Protein AF-A0A3S5DZ26-F1 (afdb_monomer_lite)

Organism: NCBI:txid78535

Sequence (90 aa):
MSQAMLHESRLAKENAKKVPSSINPKIPALLLVSNGEGTTFSQSEWQRYAERFASDQSNVQVDYMDAPHDLYHYQSDAIVSRIKEFLENN

InterPro domains:
  IPR029058 Alpha/Beta hydrolase fold [G3DSA:3.40.50.1820] (1-90)

pLDDT: mean 94.6, std 3.58, range [73.0, 98.19]

Radius of gyration: 16.29 Å; chains: 1; bounding box: 31×43×30 Å

Structure (mmCIF, N/CA/C/O backbone):
data_AF-A0A3S5DZ26-F1
#
_entry.id   AF-A0A3S5DZ26-F1
#
loop_
_atom_site.group_PDB
_atom_site.id
_atom_site.type_symbol
_atom_site.label_atom_id
_atom_site.label_alt_id
_atom_site.label_comp_id
_atom_site.label_asym_id
_atom_site.label_entity_id
_atom_site.label_seq_id
_atom_site.pdbx_PDB_ins_code
_atom_site.Cartn_x
_atom_site.Cartn_y
_atom_site.Cartn_z
_atom_site.occupancy
_atom_site.B_iso_or_equiv
_atom_site.auth_seq_id
_atom_site.auth_comp_id
_atom_site.auth_asym_id
_atom_site.auth_atom_id
_atom_site.pdbx_PDB_model_num
ATOM 1 N N . MET A 1 1 ? 13.713 26.254 -11.606 1.00 73.00 1 MET A N 1
ATOM 2 C CA . MET A 1 1 ? 12.576 26.026 -10.684 1.00 73.00 1 MET A CA 1
ATOM 3 C C . MET A 1 1 ? 11.886 27.350 -10.415 1.00 73.00 1 MET A C 1
ATOM 5 O O . MET A 1 1 ? 12.587 28.335 -10.216 1.00 73.00 1 MET A O 1
ATOM 9 N N . SER A 1 2 ? 10.553 27.392 -10.444 1.00 94.25 2 SER A N 1
ATOM 10 C CA . SER A 1 2 ? 9.792 28.605 -10.114 1.00 94.25 2 SER A CA 1
ATOM 11 C C . SER A 1 2 ? 9.701 28.808 -8.595 1.00 94.25 2 SER A C 1
ATOM 13 O O . SER A 1 2 ? 9.903 27.868 -7.823 1.00 94.25 2 SER A O 1
ATOM 15 N N . GLN A 1 3 ? 9.357 30.023 -8.155 1.00 93.69 3 GLN A N 1
ATOM 16 C CA . GLN A 1 3 ? 9.115 30.291 -6.731 1.00 93.69 3 GLN A CA 1
ATOM 17 C C . GLN A 1 3 ? 7.949 29.467 -6.169 1.00 93.69 3 GLN A C 1
ATOM 19 O O . GLN A 1 3 ? 8.005 29.031 -5.022 1.00 93.69 3 GLN A O 1
ATOM 24 N N . ALA A 1 4 ? 6.933 29.187 -6.993 1.00 92.31 4 ALA A N 1
ATOM 25 C CA . ALA A 1 4 ? 5.819 28.321 -6.619 1.00 92.31 4 ALA A CA 1
ATOM 26 C C . ALA A 1 4 ? 6.286 26.881 -6.335 1.00 92.31 4 ALA A C 1
ATOM 28 O O . ALA A 1 4 ? 5.988 26.352 -5.270 1.00 92.31 4 ALA A O 1
ATOM 29 N N . MET A 1 5 ? 7.105 26.291 -7.218 1.00 93.62 5 MET A N 1
ATOM 30 C CA . MET A 1 5 ? 7.636 24.930 -7.024 1.00 93.62 5 MET A CA 1
ATOM 31 C C . MET A 1 5 ? 8.514 24.817 -5.770 1.00 93.62 5 MET A C 1
ATOM 33 O O . MET A 1 5 ? 8.448 23.829 -5.041 1.00 93.62 5 MET A O 1
ATOM 37 N N . LEU A 1 6 ? 9.335 25.837 -5.491 1.00 91.50 6 LEU A N 1
ATOM 38 C CA . LEU A 1 6 ? 10.153 25.878 -4.274 1.00 91.50 6 LEU A CA 1
ATOM 39 C C . LEU A 1 6 ? 9.289 25.966 -3.012 1.00 91.50 6 LEU A C 1
ATOM 41 O O . LEU A 1 6 ? 9.601 25.330 -2.005 1.00 91.50 6 LEU A O 1
ATOM 45 N N . HIS A 1 7 ? 8.218 26.758 -3.055 1.00 93.25 7 HIS A N 1
ATOM 46 C CA . HIS A 1 7 ? 7.292 26.890 -1.937 1.00 93.25 7 HIS A CA 1
ATOM 47 C C . HIS A 1 7 ? 6.537 25.583 -1.670 1.00 93.25 7 HIS A C 1
ATOM 49 O O . HIS A 1 7 ? 6.482 25.133 -0.527 1.00 93.25 7 HIS A O 1
ATOM 55 N N . GLU A 1 8 ? 6.040 24.934 -2.722 1.00 92.31 8 GLU A N 1
ATOM 56 C CA . GLU A 1 8 ? 5.356 23.643 -2.638 1.00 92.31 8 GLU A CA 1
ATOM 57 C C . GLU A 1 8 ? 6.261 22.556 -2.042 1.00 92.31 8 GLU A C 1
ATOM 59 O O . GLU A 1 8 ? 5.888 21.906 -1.065 1.00 92.31 8 GLU A O 1
ATOM 64 N N . SER A 1 9 ? 7.495 22.433 -2.542 1.00 92.19 9 SER A N 1
ATOM 65 C CA . SER A 1 9 ? 8.474 21.468 -2.027 1.00 92.19 9 SER A CA 1
ATOM 66 C C . SER A 1 9 ? 8.784 21.681 -0.537 1.00 92.19 9 SER A C 1
ATOM 68 O O . SER A 1 9 ? 8.873 20.716 0.224 1.00 92.19 9 SER A O 1
ATOM 70 N N . ARG A 1 10 ? 8.878 22.941 -0.083 1.00 90.94 10 ARG A N 1
ATOM 71 C CA . ARG A 1 10 ? 9.083 23.268 1.341 1.00 90.94 10 ARG A CA 1
ATOM 72 C C . ARG A 1 10 ? 7.884 22.885 2.206 1.00 90.94 10 ARG A C 1
ATOM 74 O O . ARG A 1 10 ? 8.073 22.395 3.317 1.00 90.94 10 ARG A O 1
ATOM 81 N N . LEU A 1 11 ? 6.667 23.114 1.717 1.00 94.81 11 LEU A N 1
ATOM 82 C CA . LEU A 1 11 ? 5.449 22.859 2.485 1.00 94.81 11 LEU A CA 1
ATOM 83 C C . LEU A 1 11 ? 5.034 21.387 2.504 1.00 94.81 11 LEU A C 1
ATOM 85 O O . LEU A 1 11 ? 4.334 20.988 3.434 1.00 94.81 11 LEU A O 1
ATOM 89 N N . ALA A 1 12 ? 5.479 20.570 1.546 1.00 94.19 12 ALA A N 1
ATOM 90 C CA . ALA A 1 12 ? 5.120 19.153 1.462 1.00 94.19 12 ALA A CA 1
ATOM 91 C C . ALA A 1 12 ? 5.373 18.399 2.782 1.00 94.19 12 ALA A C 1
ATOM 93 O O . ALA A 1 12 ? 4.485 17.714 3.290 1.00 94.19 12 ALA A O 1
ATOM 94 N N . LYS A 1 13 ? 6.547 18.599 3.398 1.00 89.69 13 LYS A N 1
ATOM 95 C CA . LYS A 1 13 ? 6.912 17.950 4.668 1.00 89.69 13 LYS A CA 1
ATOM 96 C C . LYS A 1 13 ? 6.027 18.387 5.837 1.00 89.69 13 LYS A C 1
ATOM 98 O O . LYS A 1 13 ? 5.636 17.554 6.649 1.00 89.69 13 LYS A O 1
ATOM 103 N N . GLU A 1 14 ? 5.717 19.676 5.943 1.00 92.50 14 GLU A N 1
ATOM 104 C CA . GLU A 1 14 ? 4.872 20.193 7.029 1.00 92.50 14 GLU A CA 1
ATOM 105 C C . GLU A 1 14 ? 3.400 19.818 6.835 1.00 92.50 14 GLU A C 1
ATOM 107 O O . GLU A 1 14 ? 2.691 19.558 7.803 1.00 92.50 14 GLU A O 1
ATOM 112 N N . ASN A 1 15 ? 2.943 19.720 5.587 1.00 92.75 15 ASN A N 1
ATOM 113 C CA . ASN A 1 15 ? 1.598 19.255 5.274 1.00 92.75 15 ASN A CA 1
ATOM 114 C C . ASN A 1 15 ? 1.425 17.760 5.556 1.00 92.75 15 ASN A C 1
ATOM 116 O O . ASN A 1 15 ? 0.381 17.379 6.075 1.00 92.75 15 ASN A O 1
ATOM 120 N N . ALA A 1 16 ? 2.445 16.933 5.305 1.00 90.44 16 ALA A N 1
ATOM 121 C CA . ALA A 1 16 ? 2.401 15.509 5.632 1.00 90.44 16 ALA A CA 1
ATOM 122 C C . ALA A 1 16 ? 2.128 15.261 7.129 1.00 90.44 16 ALA A C 1
ATOM 124 O O . ALA A 1 16 ? 1.371 14.361 7.469 1.00 90.44 16 ALA A O 1
ATOM 125 N N . LYS A 1 17 ? 2.648 16.115 8.025 1.00 90.44 17 LYS A N 1
ATOM 126 C CA . LYS A 1 17 ? 2.394 16.024 9.479 1.00 90.44 17 LYS A CA 1
ATOM 127 C C . LYS A 1 17 ? 0.938 16.279 9.878 1.00 90.44 17 LYS A C 1
ATOM 129 O O . LYS A 1 17 ? 0.561 15.966 11.002 1.00 90.44 17 LYS A O 1
ATOM 134 N N . LYS A 1 18 ? 0.132 16.891 9.004 1.00 92.81 18 LYS A N 1
ATOM 135 C CA . LYS A 1 18 ? -1.296 17.140 9.261 1.00 92.81 18 LYS A CA 1
ATOM 136 C C . LYS A 1 18 ? -2.144 15.885 9.044 1.00 92.81 18 LYS A C 1
ATOM 138 O O . LYS A 1 18 ? -3.294 15.861 9.469 1.00 92.81 18 LYS A O 1
ATOM 143 N N . VAL A 1 19 ? -1.595 14.875 8.369 1.00 88.38 19 VAL A N 1
ATOM 144 C CA . VAL A 1 19 ? -2.268 13.607 8.094 1.00 88.38 19 VAL A CA 1
ATOM 145 C C . VAL A 1 19 ? -1.903 12.609 9.199 1.00 88.38 19 VAL A C 1
ATOM 147 O O . VAL A 1 19 ? -0.719 12.480 9.520 1.00 88.38 19 VAL A O 1
ATOM 150 N N . PRO A 1 20 ? -2.880 11.908 9.803 1.00 88.62 20 PRO A N 1
ATOM 151 C CA . PRO A 1 20 ? -2.595 10.828 10.741 1.00 88.62 20 PRO A CA 1
ATOM 152 C C . PRO A 1 20 ? -1.701 9.756 10.108 1.00 88.62 20 PRO A C 1
ATOM 154 O O . PRO A 1 20 ? -1.862 9.415 8.939 1.00 88.62 20 PRO A O 1
ATOM 157 N N . SER A 1 21 ? -0.777 9.195 10.888 1.00 87.75 21 SER A N 1
ATOM 158 C CA . SER A 1 21 ? 0.134 8.140 10.425 1.00 87.75 21 SER A CA 1
ATOM 159 C C . SER A 1 21 ? -0.512 6.752 10.350 1.00 87.75 21 SER A C 1
ATOM 161 O O . SER A 1 21 ? 0.160 5.799 9.968 1.00 87.75 21 SER A O 1
ATOM 163 N N . SER A 1 22 ? -1.784 6.629 10.732 1.00 92.38 22 SER A N 1
ATOM 164 C CA . SER A 1 22 ? -2.535 5.377 10.758 1.00 92.38 22 SER A CA 1
ATOM 165 C C . SER A 1 22 ? -3.948 5.544 10.200 1.00 92.38 22 SER A C 1
ATOM 167 O O . SER A 1 22 ? -4.542 6.627 10.230 1.00 92.38 22 SER A O 1
ATOM 169 N N . ILE A 1 23 ? -4.493 4.441 9.698 1.00 92.50 23 ILE A N 1
ATOM 170 C CA . ILE A 1 23 ? -5.898 4.299 9.339 1.00 92.50 23 ILE A CA 1
ATOM 171 C C . ILE A 1 23 ? -6.729 4.249 10.622 1.00 92.50 23 ILE A C 1
ATOM 173 O O . ILE A 1 23 ? -6.287 3.746 11.655 1.00 92.50 23 ILE A O 1
ATOM 177 N N . ASN A 1 24 ? -7.957 4.767 10.562 1.00 93.69 24 ASN A N 1
ATOM 178 C CA . ASN A 1 24 ? -8.909 4.630 11.659 1.00 93.69 24 ASN A CA 1
ATOM 179 C C . ASN A 1 24 ? -9.077 3.135 12.011 1.00 93.69 24 ASN A C 1
ATOM 181 O O . ASN A 1 24 ? -9.551 2.391 11.153 1.00 93.69 24 ASN A O 1
ATOM 185 N N . PRO A 1 25 ? -8.780 2.701 13.253 1.00 93.12 25 PRO A N 1
ATOM 186 C CA . PRO A 1 25 ? -8.804 1.283 13.627 1.00 93.12 25 PRO A CA 1
ATOM 187 C C . PRO A 1 25 ? -10.159 0.584 13.451 1.00 93.12 25 PRO A C 1
ATOM 189 O O . PRO A 1 25 ? -10.227 -0.639 13.465 1.00 93.12 25 PRO A O 1
ATOM 192 N N . LYS A 1 26 ? -11.251 1.346 13.305 1.00 94.69 26 LYS A N 1
ATOM 193 C CA . LYS A 1 26 ? -12.601 0.816 13.054 1.00 94.69 26 LYS A CA 1
ATOM 194 C C . LYS A 1 26 ? -12.861 0.458 11.590 1.00 94.69 26 LYS A C 1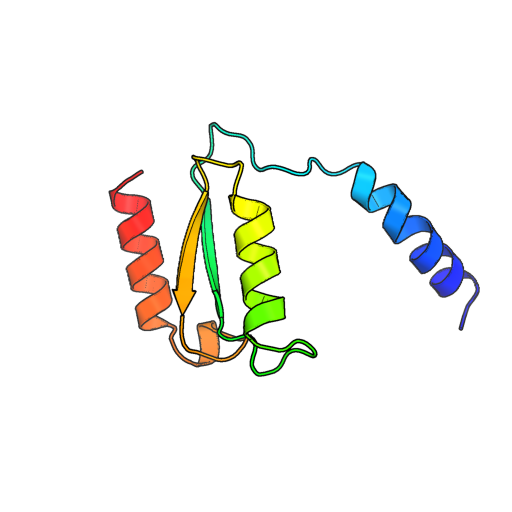
ATOM 196 O O . LYS A 1 26 ? -13.937 -0.042 11.286 1.00 94.69 26 LYS A O 1
ATOM 201 N N . ILE A 1 27 ? -11.936 0.784 10.691 1.00 95.19 27 ILE A N 1
ATOM 202 C CA . ILE A 1 27 ? -12.072 0.560 9.255 1.00 95.19 27 ILE A CA 1
ATOM 203 C C . ILE A 1 27 ? -11.069 -0.529 8.865 1.00 95.19 27 ILE A C 1
ATOM 205 O O . ILE A 1 27 ? -9.864 -0.264 8.904 1.00 95.19 27 ILE A O 1
ATOM 209 N N . PRO A 1 28 ? -11.529 -1.735 8.498 1.00 97.00 28 PRO A N 1
ATOM 210 C CA . PRO A 1 28 ? -10.674 -2.734 7.874 1.00 97.00 28 PRO A CA 1
ATOM 211 C C . PRO A 1 28 ? -10.062 -2.171 6.589 1.00 97.00 28 PRO A C 1
ATOM 213 O O . PRO A 1 28 ? -10.756 -1.535 5.793 1.00 97.00 28 PRO A O 1
ATOM 216 N N . ALA A 1 29 ? -8.771 -2.405 6.368 1.00 97.31 29 ALA A N 1
ATOM 217 C CA . ALA A 1 29 ? -8.074 -1.965 5.167 1.00 97.31 29 ALA A CA 1
ATOM 218 C C . ALA A 1 29 ? -7.252 -3.102 4.553 1.00 97.31 29 ALA A C 1
ATOM 220 O O . ALA A 1 29 ? -6.524 -3.798 5.255 1.00 97.31 29 ALA A O 1
ATOM 221 N N . LEU A 1 30 ? -7.334 -3.241 3.230 1.00 97.62 30 LEU A N 1
ATOM 222 C CA . LEU A 1 30 ? -6.487 -4.128 2.438 1.00 97.62 30 LEU A CA 1
ATOM 223 C C . LEU A 1 30 ? -5.437 -3.295 1.696 1.00 97.62 30 LEU A C 1
ATOM 225 O O . LEU A 1 30 ? -5.784 -2.364 0.967 1.00 97.62 30 LEU A O 1
ATOM 229 N N . LEU A 1 31 ? -4.165 -3.649 1.852 1.00 96.94 31 LEU A N 1
ATOM 230 C CA . LEU A 1 31 ? -3.035 -3.054 1.149 1.00 96.94 31 LEU A CA 1
ATOM 231 C C . LEU A 1 31 ? -2.412 -4.088 0.204 1.00 96.94 31 LEU A C 1
ATOM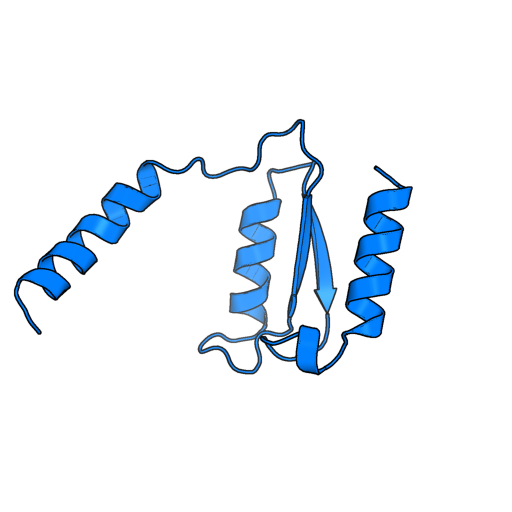 233 O O . LEU A 1 31 ? -1.727 -5.008 0.644 1.00 96.94 31 LEU A O 1
ATOM 237 N N . LEU A 1 32 ? -2.635 -3.918 -1.100 1.00 97.44 32 LEU A N 1
ATOM 238 C CA . LEU A 1 32 ? -2.031 -4.743 -2.151 1.00 97.44 32 LEU A CA 1
ATOM 239 C C . LEU A 1 32 ? -0.687 -4.136 -2.574 1.00 97.44 32 LEU A C 1
ATOM 241 O O . LEU A 1 32 ? -0.634 -2.976 -2.989 1.00 97.44 32 LEU A O 1
ATOM 245 N N . VAL A 1 33 ? 0.396 -4.905 -2.466 1.00 97.38 33 VAL A N 1
ATOM 246 C CA . VAL A 1 33 ? 1.772 -4.416 -2.640 1.00 97.38 33 VAL A CA 1
ATOM 247 C C . VAL A 1 33 ? 2.475 -5.177 -3.759 1.00 97.38 33 VAL A C 1
ATOM 249 O O . VAL A 1 33 ? 2.683 -6.383 -3.669 1.00 97.38 33 VAL A O 1
ATOM 252 N N . SER A 1 34 ? 2.883 -4.458 -4.802 1.00 97.25 34 SER A N 1
ATOM 253 C CA . SER A 1 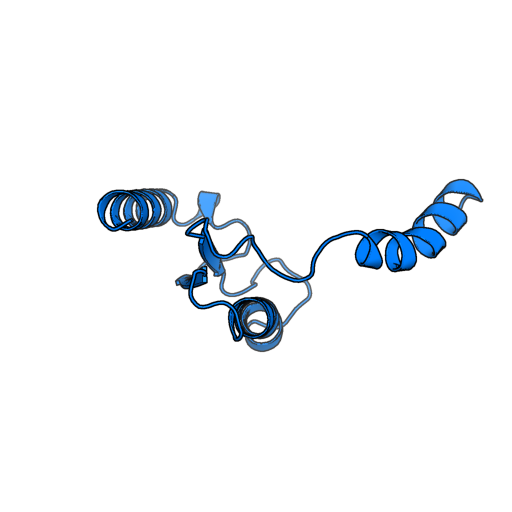34 ? 3.669 -4.985 -5.924 1.00 97.25 34 SER A CA 1
ATOM 254 C C . SER A 1 34 ? 5.084 -5.421 -5.532 1.00 97.25 34 SER A C 1
ATOM 256 O O . SER A 1 34 ? 5.576 -5.120 -4.441 1.00 97.25 34 SER A O 1
ATOM 258 N N . ASN A 1 35 ? 5.798 -6.048 -6.468 1.00 96.94 35 ASN A N 1
ATOM 259 C CA . ASN A 1 35 ? 7.229 -6.327 -6.327 1.00 96.94 35 ASN A CA 1
ATOM 260 C C . ASN A 1 35 ? 8.106 -5.070 -6.520 1.00 96.94 35 ASN A C 1
ATOM 262 O O . ASN A 1 35 ? 9.295 -5.094 -6.234 1.00 96.94 35 ASN A O 1
ATOM 266 N N . GLY A 1 36 ? 7.518 -3.952 -6.958 1.00 96.75 36 GLY A N 1
ATOM 267 C CA . GLY A 1 36 ? 8.198 -2.657 -7.064 1.00 96.75 36 GLY A CA 1
ATOM 268 C C . GLY A 1 36 ? 8.900 -2.415 -8.402 1.00 96.75 36 GLY A C 1
ATOM 269 O O . GLY A 1 36 ? 9.442 -1.325 -8.598 1.00 96.75 36 GLY A O 1
ATOM 270 N N . GLU A 1 37 ? 8.854 -3.365 -9.342 1.00 97.06 37 GLU A N 1
ATOM 271 C CA . GLU A 1 37 ? 9.299 -3.134 -10.719 1.00 97.06 37 GLU A CA 1
ATOM 272 C C . GLU A 1 37 ? 8.521 -1.959 -11.340 1.00 97.06 37 GLU A C 1
ATOM 274 O O . GLU A 1 37 ? 7.313 -1.819 -11.145 1.00 97.06 37 GLU A O 1
ATOM 279 N N . GLY A 1 38 ? 9.222 -1.073 -12.051 1.00 94.75 38 GLY A N 1
ATOM 280 C CA . GLY A 1 38 ? 8.662 0.182 -12.568 1.00 94.75 38 GLY A CA 1
ATOM 281 C C . GLY A 1 38 ? 8.741 1.363 -11.591 1.00 94.75 38 GLY A C 1
ATOM 282 O O . GLY A 1 38 ? 8.474 2.495 -11.987 1.00 94.75 38 GLY A O 1
ATOM 283 N N . THR A 1 39 ? 9.167 1.138 -10.343 1.00 95.56 39 THR A N 1
ATOM 284 C CA . THR A 1 39 ? 9.530 2.211 -9.403 1.00 95.56 39 THR A CA 1
ATOM 285 C C . THR A 1 39 ? 11.044 2.465 -9.398 1.00 95.56 39 THR A C 1
ATOM 287 O O . THR A 1 39 ? 11.817 1.766 -10.050 1.00 95.56 39 THR A O 1
ATOM 290 N N . THR A 1 40 ? 11.492 3.472 -8.644 1.00 97.12 40 THR A N 1
ATOM 291 C CA . THR A 1 40 ? 12.923 3.752 -8.420 1.00 97.12 40 THR A CA 1
ATOM 292 C C . THR A 1 40 ? 13.530 2.972 -7.249 1.00 97.12 40 THR A C 1
ATOM 294 O O . THR A 1 40 ? 14.692 3.199 -6.918 1.00 97.12 40 THR A O 1
ATOM 297 N N . PHE A 1 41 ? 12.757 2.117 -6.578 1.00 97.62 41 PHE A N 1
ATOM 298 C CA . PHE A 1 41 ? 13.178 1.392 -5.380 1.00 97.62 41 PHE A CA 1
ATOM 299 C C . PHE A 1 41 ? 13.485 -0.066 -5.705 1.00 97.62 41 PHE A C 1
ATOM 301 O O . PHE A 1 41 ? 12.877 -0.654 -6.599 1.00 97.62 41 PHE A O 1
ATOM 308 N N . SER A 1 42 ? 14.395 -0.679 -4.947 1.00 97.88 42 SER A N 1
ATOM 309 C CA . SER A 1 42 ? 14.485 -2.139 -4.954 1.00 97.88 42 SER A CA 1
ATOM 310 C C . SER A 1 42 ? 13.200 -2.755 -4.389 1.00 97.88 42 SER A C 1
ATOM 312 O O . SER A 1 42 ? 12.493 -2.129 -3.595 1.00 97.88 42 SER A O 1
ATOM 314 N N . GLN A 1 43 ? 12.917 -4.009 -4.748 1.00 97.69 43 GLN A N 1
ATOM 315 C CA . GLN A 1 43 ? 11.755 -4.733 -4.224 1.00 97.69 43 GLN A CA 1
ATOM 316 C C . GLN A 1 43 ? 11.699 -4.717 -2.692 1.00 97.69 43 GLN A C 1
ATOM 318 O O . GLN A 1 43 ? 10.642 -4.484 -2.108 1.00 97.69 43 GLN A O 1
ATOM 323 N N . SER A 1 44 ? 12.837 -4.938 -2.029 1.00 97.94 44 SER A N 1
ATOM 324 C CA . SER A 1 44 ? 12.901 -4.975 -0.568 1.00 97.94 44 SER A CA 1
ATOM 325 C C . SER A 1 44 ? 12.637 -3.605 0.054 1.00 97.94 44 SER A C 1
ATOM 327 O O . SER A 1 44 ? 11.918 -3.523 1.045 1.00 97.94 44 SER A O 1
ATOM 329 N N . GLU A 1 45 ? 13.160 -2.520 -0.523 1.00 98.19 45 GLU A N 1
ATOM 330 C CA . GLU A 1 45 ? 12.849 -1.159 -0.073 1.00 98.19 45 GLU A CA 1
ATOM 331 C C . GLU A 1 45 ? 11.367 -0.834 -0.253 1.00 98.19 45 GLU A C 1
ATOM 333 O O . GLU A 1 45 ? 10.732 -0.345 0.681 1.00 98.1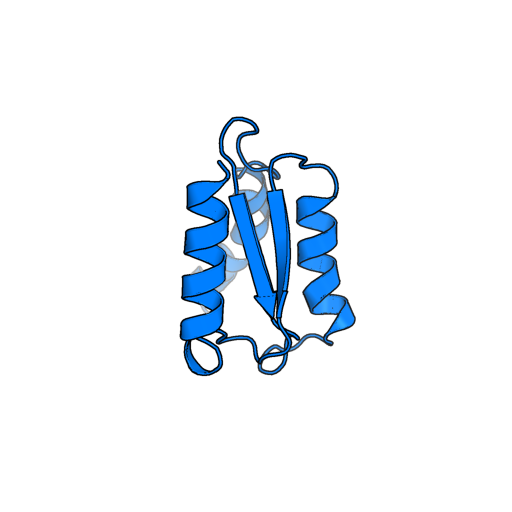9 45 GLU A O 1
ATOM 338 N N . TRP A 1 46 ? 10.816 -1.162 -1.424 1.00 97.69 46 TRP A N 1
ATOM 339 C CA . TRP A 1 46 ? 9.414 -0.942 -1.758 1.00 97.69 46 TRP A CA 1
ATOM 340 C C . TRP A 1 46 ? 8.473 -1.654 -0.779 1.00 97.69 46 TRP A C 1
ATOM 342 O O . TRP A 1 46 ? 7.624 -1.024 -0.144 1.00 97.69 46 TRP A O 1
ATOM 352 N N . GLN A 1 47 ? 8.667 -2.960 -0.592 1.00 97.56 47 GLN A N 1
ATOM 353 C CA . GLN A 1 47 ? 7.829 -3.782 0.283 1.00 97.56 47 GLN A CA 1
ATOM 354 C C . GLN A 1 47 ? 7.985 -3.409 1.764 1.00 97.56 47 GLN A C 1
ATOM 356 O O . GLN A 1 47 ? 7.008 -3.455 2.516 1.00 97.56 47 GLN A O 1
ATOM 361 N N . ARG A 1 48 ? 9.174 -2.949 2.179 1.00 98.00 48 ARG A N 1
ATOM 362 C CA . ARG A 1 48 ? 9.435 -2.482 3.548 1.00 98.00 48 ARG A CA 1
ATOM 363 C C . ARG A 1 48 ? 8.629 -1.239 3.918 1.00 98.00 48 ARG A C 1
ATOM 365 O O . ARG A 1 48 ? 8.317 -1.054 5.094 1.00 98.00 48 ARG A O 1
ATOM 372 N N . TYR A 1 49 ? 8.299 -0.366 2.966 1.00 95.88 49 TYR A N 1
ATOM 373 C CA . TYR A 1 49 ? 7.439 0.784 3.258 1.00 95.88 49 TYR A CA 1
ATOM 374 C C . TYR A 1 49 ? 6.032 0.343 3.662 1.00 95.88 49 TYR A C 1
ATOM 376 O O . TYR A 1 49 ? 5.505 0.844 4.655 1.00 95.88 49 TYR A O 1
ATOM 384 N N . ALA A 1 50 ? 5.463 -0.628 2.944 1.00 96.56 50 ALA A N 1
ATOM 385 C CA . ALA A 1 50 ? 4.164 -1.202 3.273 1.00 96.56 50 ALA A CA 1
ATOM 386 C C . ALA A 1 50 ? 4.192 -1.961 4.608 1.00 96.56 50 ALA A C 1
ATOM 388 O O . ALA A 1 50 ? 3.321 -1.747 5.448 1.00 96.56 50 ALA A O 1
ATOM 389 N N . GLU A 1 51 ? 5.231 -2.771 4.838 1.00 96.69 51 GLU A N 1
ATOM 390 C CA . GLU A 1 51 ? 5.434 -3.495 6.101 1.00 96.69 51 GLU A CA 1
ATOM 391 C C . GLU A 1 51 ? 5.479 -2.532 7.296 1.00 96.69 51 GLU A C 1
ATOM 393 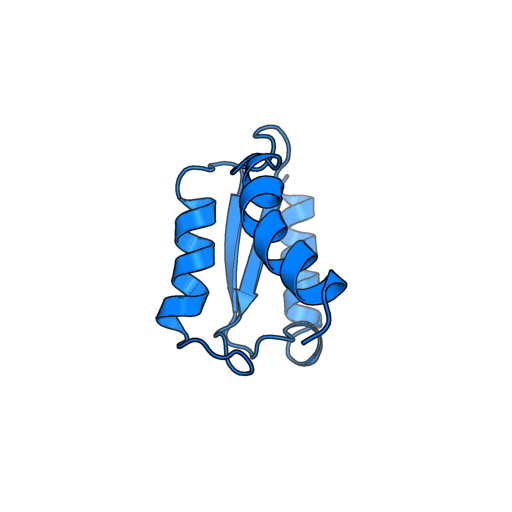O O . GLU A 1 51 ? 4.739 -2.693 8.262 1.00 96.69 51 GLU A O 1
ATOM 398 N N . ARG A 1 52 ? 6.307 -1.482 7.214 1.00 96.44 52 ARG A N 1
ATOM 399 C CA . ARG A 1 52 ? 6.431 -0.468 8.273 1.00 96.44 52 ARG A CA 1
ATOM 400 C C . ARG A 1 52 ? 5.155 0.323 8.495 1.00 96.44 52 ARG A C 1
ATOM 402 O O . ARG A 1 52 ? 4.900 0.741 9.615 1.00 96.44 52 ARG A O 1
ATOM 409 N N . PHE A 1 53 ? 4.401 0.594 7.434 1.00 94.75 53 PHE A N 1
ATOM 410 C CA . PHE A 1 53 ? 3.116 1.256 7.579 1.00 94.75 53 PHE A CA 1
ATOM 411 C C . PHE A 1 53 ? 2.160 0.361 8.370 1.00 94.75 53 PHE A C 1
ATOM 413 O O . PHE A 1 53 ? 1.576 0.816 9.346 1.00 94.75 53 PHE A O 1
ATOM 420 N N . ALA A 1 54 ? 2.032 -0.912 8.000 1.00 96.25 54 ALA A N 1
ATOM 421 C CA . ALA A 1 54 ? 1.067 -1.825 8.605 1.00 96.25 54 ALA A CA 1
ATOM 422 C C . ALA A 1 54 ? 1.480 -2.396 9.977 1.00 96.25 54 ALA A C 1
ATOM 424 O O . ALA A 1 54 ? 0.607 -2.879 10.692 1.00 96.25 54 ALA A O 1
ATOM 425 N N . SER A 1 55 ? 2.763 -2.341 10.367 1.00 94.81 55 SER A N 1
ATOM 426 C CA . SER A 1 55 ? 3.299 -3.084 11.527 1.00 94.81 55 SER A CA 1
ATOM 427 C C . SER A 1 55 ? 2.548 -2.858 12.841 1.00 94.81 55 SER A C 1
ATOM 429 O O . SER A 1 55 ? 2.393 -3.790 13.626 1.00 94.81 55 SER A O 1
ATOM 431 N N . ASP A 1 56 ? 2.053 -1.639 13.059 1.00 92.62 56 ASP A N 1
ATOM 432 C CA . ASP A 1 56 ? 1.380 -1.242 14.299 1.00 92.62 56 ASP A CA 1
ATOM 433 C C . ASP A 1 56 ? -0.149 -1.126 14.122 1.00 92.62 56 ASP A C 1
ATOM 435 O O . ASP A 1 56 ? -0.840 -0.536 14.955 1.00 92.62 56 ASP A O 1
ATOM 439 N N . GLN A 1 57 ? -0.694 -1.659 13.022 1.00 95.88 57 GLN A N 1
ATOM 440 C CA . GLN A 1 57 ? -2.092 -1.497 12.618 1.00 95.88 57 GLN A CA 1
ATOM 441 C C . GLN A 1 57 ? -2.772 -2.854 12.389 1.00 95.88 57 GLN A C 1
ATOM 443 O O . GLN A 1 57 ? -2.762 -3.396 11.288 1.00 95.88 57 GLN A O 1
ATOM 448 N N . SER A 1 58 ? -3.431 -3.392 13.419 1.00 94.81 58 SER A N 1
ATOM 449 C CA . SER A 1 58 ? -4.096 -4.707 13.347 1.00 94.81 58 SER A CA 1
ATOM 450 C C . SER A 1 58 ? -5.281 -4.776 12.374 1.00 94.81 58 SER A C 1
ATOM 452 O O . SER A 1 58 ? -5.701 -5.868 12.007 1.00 94.81 58 SER A O 1
ATOM 454 N N . ASN A 1 59 ? -5.834 -3.630 11.971 1.00 96.25 59 ASN A N 1
ATOM 455 C CA . ASN A 1 59 ? -6.922 -3.519 10.999 1.00 96.25 59 ASN A CA 1
ATOM 456 C C . ASN A 1 59 ? -6.434 -3.440 9.541 1.00 96.25 59 ASN A C 1
ATOM 458 O O . ASN A 1 59 ? -7.261 -3.284 8.643 1.00 96.25 59 ASN A O 1
ATOM 462 N N . VAL A 1 60 ? -5.120 -3.498 9.300 1.00 97.69 60 VAL A N 1
ATOM 463 C CA . VAL A 1 60 ? -4.526 -3.448 7.961 1.00 97.69 60 VAL A CA 1
ATOM 464 C C . VAL A 1 60 ? -4.018 -4.838 7.579 1.00 97.69 60 VAL A C 1
ATOM 466 O O . VAL A 1 60 ? -3.062 -5.342 8.163 1.00 97.69 60 VAL A O 1
ATOM 469 N N . GLN A 1 61 ? -4.632 -5.442 6.566 1.00 97.38 61 GLN A N 1
ATOM 470 C CA . GLN A 1 61 ? -4.128 -6.643 5.905 1.00 97.38 61 GLN A CA 1
ATOM 471 C C . GLN A 1 61 ? -3.190 -6.239 4.764 1.00 97.38 61 GLN A C 1
ATOM 473 O O . GLN A 1 61 ? -3.529 -5.362 3.970 1.00 97.38 61 GLN A O 1
ATOM 478 N N . VAL A 1 62 ? -2.026 -6.884 4.664 1.00 97.75 62 VAL A N 1
ATOM 479 C CA . VAL A 1 62 ? -1.055 -6.641 3.588 1.00 97.75 62 VAL A CA 1
ATOM 480 C C . VAL A 1 62 ? -0.889 -7.895 2.745 1.00 97.75 62 VAL A C 1
ATOM 482 O O . VAL A 1 62 ? -0.475 -8.935 3.254 1.00 97.75 62 VAL A O 1
ATOM 485 N N . ASP A 1 63 ? -1.144 -7.758 1.449 1.00 97.12 63 ASP A N 1
ATOM 486 C CA . ASP A 1 63 ? -1.034 -8.829 0.467 1.00 97.12 63 ASP A CA 1
ATOM 487 C C . ASP A 1 63 ? 0.048 -8.458 -0.556 1.00 97.12 63 ASP A C 1
ATOM 489 O O . ASP A 1 63 ? -0.060 -7.463 -1.278 1.00 97.12 63 ASP A O 1
ATOM 493 N N . TYR A 1 64 ? 1.107 -9.265 -0.627 1.00 97.00 64 TYR A N 1
ATOM 494 C CA . TYR A 1 64 ? 2.209 -9.065 -1.568 1.00 97.00 64 TYR A CA 1
ATOM 495 C C . TYR A 1 64 ? 1.956 -9.821 -2.874 1.00 97.00 64 TYR A C 1
ATOM 497 O O . TYR A 1 64 ? 1.623 -11.006 -2.864 1.00 97.00 64 TYR A O 1
ATOM 505 N N . MET A 1 65 ? 2.146 -9.141 -4.002 1.00 95.88 65 MET A N 1
ATOM 506 C CA . MET A 1 65 ? 1.900 -9.667 -5.343 1.00 95.88 65 MET A CA 1
ATOM 507 C C . MET A 1 65 ? 3.169 -9.568 -6.188 1.00 95.88 65 MET A C 1
ATOM 509 O O . MET A 1 65 ? 3.797 -8.510 -6.262 1.00 95.88 65 MET A O 1
ATOM 513 N N . ASP A 1 66 ? 3.528 -10.663 -6.858 1.00 95.50 66 ASP A N 1
ATOM 514 C CA . ASP A 1 66 ? 4.671 -10.696 -7.772 1.00 95.50 66 ASP A CA 1
ATOM 515 C C . ASP A 1 66 ? 4.295 -10.134 -9.153 1.00 95.50 66 ASP A C 1
ATOM 517 O O . ASP A 1 66 ? 4.094 -10.859 -10.127 1.00 95.50 66 ASP A O 1
ATOM 521 N N . ALA A 1 67 ? 4.096 -8.818 -9.201 1.00 95.81 67 ALA A N 1
ATOM 522 C CA . ALA A 1 67 ? 3.869 -8.042 -10.415 1.00 95.81 67 ALA A CA 1
ATOM 523 C C . ALA A 1 67 ? 4.449 -6.625 -10.274 1.00 95.81 67 ALA A C 1
ATOM 525 O O . ALA A 1 67 ? 4.600 -6.155 -9.139 1.00 95.81 67 ALA A O 1
ATOM 526 N N . PRO A 1 68 ? 4.718 -5.931 -11.401 1.00 96.12 68 PRO A N 1
ATOM 527 C CA . PRO A 1 68 ? 5.152 -4.536 -11.409 1.00 96.12 68 PRO A CA 1
ATOM 528 C C . PRO A 1 68 ? 4.159 -3.579 -10.738 1.00 96.12 68 PRO A C 1
ATOM 530 O O . PRO A 1 68 ? 3.017 -3.934 -10.446 1.00 96.12 68 PRO A O 1
ATOM 533 N N . HIS A 1 69 ? 4.602 -2.341 -10.506 1.00 94.75 69 HIS A N 1
ATOM 534 C CA . HIS A 1 69 ? 3.881 -1.315 -9.747 1.00 94.75 69 HIS A CA 1
ATOM 535 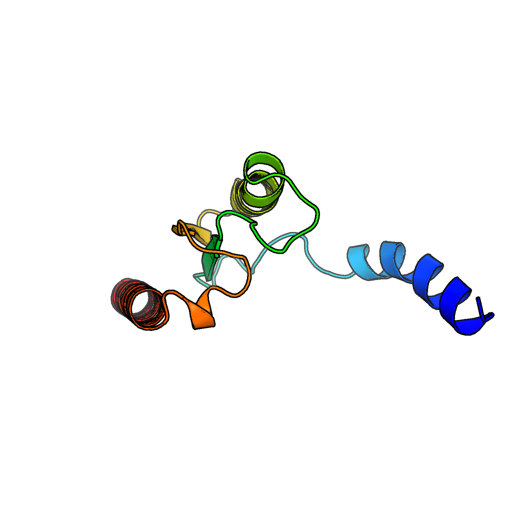C C . HIS A 1 69 ? 2.427 -1.104 -10.190 1.00 94.75 69 HIS A C 1
ATOM 537 O O . HIS A 1 69 ? 1.528 -1.026 -9.351 1.00 94.75 69 HIS A O 1
ATOM 543 N N . ASP A 1 70 ? 2.182 -1.085 -11.499 1.00 92.75 70 ASP A N 1
ATOM 544 C CA . ASP A 1 70 ? 0.844 -0.971 -12.077 1.00 92.75 70 ASP A CA 1
ATOM 545 C C . ASP A 1 70 ? 0.107 -2.320 -12.059 1.00 92.75 70 ASP A C 1
ATOM 547 O O . ASP A 1 70 ? -0.243 -2.878 -13.098 1.00 92.75 70 ASP A O 1
ATOM 551 N N . LEU A 1 71 ? -0.132 -2.859 -10.856 1.00 88.94 71 LEU A N 1
ATOM 552 C CA . LEU A 1 71 ? -0.700 -4.194 -10.613 1.00 88.94 71 LEU A CA 1
ATOM 553 C C . LEU A 1 71 ? -1.930 -4.504 -11.480 1.00 88.94 71 LEU A C 1
ATOM 555 O O . LEU A 1 71 ? -2.070 -5.610 -12.005 1.00 88.94 71 LEU A O 1
ATOM 559 N N . TYR A 1 72 ? -2.814 -3.520 -11.651 1.00 87.81 72 TYR A N 1
ATOM 560 C CA . TYR A 1 72 ? -4.072 -3.634 -12.393 1.00 87.81 72 TYR A CA 1
ATOM 561 C C . TYR A 1 72 ? -3.881 -3.904 -13.892 1.00 87.81 72 TYR A C 1
ATOM 563 O O . TYR A 1 72 ? -4.819 -4.358 -14.542 1.00 87.81 72 TYR A O 1
ATOM 571 N N . HIS A 1 73 ? -2.687 -3.675 -14.442 1.00 92.25 73 HIS A N 1
ATOM 572 C CA . HIS A 1 73 ? -2.346 -4.038 -15.818 1.00 92.25 73 HIS A CA 1
ATOM 573 C C . HIS A 1 73 ? -1.901 -5.493 -15.979 1.00 92.25 73 HIS A C 1
ATOM 575 O O . HIS A 1 73 ? -2.018 -6.038 -17.073 1.00 92.25 73 HIS A O 1
ATOM 581 N N . TYR A 1 74 ? -1.420 -6.130 -14.910 1.00 91.44 74 TYR A N 1
ATOM 582 C CA . TYR A 1 74 ? -0.805 -7.458 -14.983 1.00 91.44 74 TYR A CA 1
ATOM 583 C C . TYR A 1 74 ? -1.644 -8.546 -14.318 1.00 91.44 74 TYR A C 1
ATOM 585 O O . TYR A 1 74 ? -1.644 -9.686 -14.773 1.00 91.44 74 TYR A O 1
ATOM 593 N N . GLN A 1 75 ? -2.345 -8.212 -13.233 1.00 93.19 75 GLN A N 1
ATOM 594 C CA . GLN A 1 75 ? -3.032 -9.187 -12.386 1.00 93.19 75 GLN A CA 1
ATOM 595 C C . GLN A 1 75 ? -4.441 -8.724 -11.981 1.00 93.19 75 GLN A C 1
ATOM 597 O O . GLN A 1 75 ? -4.857 -8.912 -10.838 1.00 93.19 75 GLN A O 1
ATOM 602 N N . SER A 1 76 ? -5.198 -8.124 -12.909 1.00 93.81 76 SER A N 1
ATOM 603 C CA . SER A 1 76 ? -6.551 -7.601 -12.648 1.00 93.81 76 SER A CA 1
ATOM 604 C C . SER A 1 76 ? -7.473 -8.623 -11.975 1.00 93.81 76 SER A C 1
ATOM 606 O O . SER A 1 76 ? -8.100 -8.308 -10.966 1.00 93.81 76 SER A O 1
ATOM 608 N N . ASP A 1 77 ? -7.512 -9.860 -12.474 1.00 95.56 77 ASP A N 1
ATOM 609 C CA . ASP A 1 77 ? -8.394 -10.908 -11.943 1.00 95.56 77 ASP A CA 1
ATOM 610 C C . ASP A 1 77 ? -8.004 -11.330 -10.521 1.00 95.56 77 ASP A C 1
ATOM 612 O O . ASP A 1 77 ? -8.873 -11.558 -9.673 1.00 95.56 77 ASP A O 1
ATOM 616 N N . ALA A 1 78 ? -6.701 -11.382 -10.227 1.00 95.06 78 ALA A N 1
ATOM 617 C CA . ALA A 1 78 ? -6.206 -11.692 -8.890 1.00 95.06 78 ALA A CA 1
ATOM 618 C C . ALA A 1 78 ? -6.543 -10.565 -7.903 1.00 95.06 78 ALA A C 1
ATOM 620 O O . ALA A 1 78 ? -7.021 -10.843 -6.807 1.00 95.06 78 ALA A O 1
ATOM 621 N N . ILE A 1 79 ? -6.385 -9.299 -8.312 1.00 95.56 79 ILE A N 1
ATOM 622 C CA . ILE A 1 79 ? -6.780 -8.130 -7.510 1.00 95.56 79 ILE A CA 1
ATOM 623 C C . ILE A 1 79 ? -8.275 -8.180 -7.195 1.00 95.56 79 ILE A C 1
ATOM 625 O O . ILE A 1 79 ? -8.663 -8.041 -6.037 1.00 95.56 79 ILE A O 1
ATOM 629 N N . VAL A 1 80 ? -9.123 -8.414 -8.204 1.00 96.69 80 VAL A N 1
ATOM 630 C CA . VAL A 1 80 ? -10.576 -8.521 -8.002 1.00 96.69 80 VAL A CA 1
ATOM 631 C C . VAL A 1 80 ? -10.912 -9.653 -7.035 1.00 96.69 80 VAL A C 1
ATOM 633 O O . VAL A 1 80 ? -11.762 -9.473 -6.164 1.00 96.69 80 VAL A O 1
ATOM 636 N N . SER A 1 81 ? -10.247 -10.801 -7.164 1.00 96.81 81 SER A N 1
ATOM 637 C CA . SER A 1 81 ? -10.463 -11.947 -6.276 1.00 96.81 81 SER A CA 1
ATOM 638 C C . SER A 1 81 ? -10.085 -11.613 -4.830 1.00 96.81 81 SER A C 1
ATOM 640 O O . SER A 1 81 ? -10.900 -11.821 -3.937 1.00 96.81 81 SER A O 1
ATOM 642 N N . ARG A 1 82 ? -8.923 -10.984 -4.600 1.00 96.69 82 ARG A N 1
ATOM 643 C CA . ARG A 1 82 ? -8.495 -10.546 -3.259 1.00 96.69 82 ARG A CA 1
ATOM 644 C C . ARG A 1 82 ? -9.423 -9.515 -2.637 1.00 96.69 82 ARG A C 1
ATOM 646 O O . ARG A 1 82 ? -9.738 -9.611 -1.457 1.00 96.69 82 ARG A O 1
ATOM 653 N N . ILE A 1 83 ? -9.904 -8.555 -3.425 1.00 97.31 83 ILE A N 1
ATOM 654 C CA . ILE A 1 83 ? -10.870 -7.564 -2.941 1.00 97.31 83 ILE A CA 1
ATOM 655 C C . ILE A 1 83 ? -12.175 -8.248 -2.520 1.00 97.31 83 ILE A C 1
ATOM 657 O O . ILE A 1 83 ? -12.707 -7.924 -1.464 1.00 97.31 83 ILE A O 1
ATOM 661 N N . LYS A 1 84 ? -12.685 -9.202 -3.310 1.00 98.12 84 LYS A N 1
ATOM 662 C CA . LYS A 1 84 ? -13.899 -9.954 -2.952 1.00 98.12 84 LYS A CA 1
ATOM 663 C C . LYS A 1 84 ? -13.709 -10.752 -1.666 1.00 98.12 84 LYS A C 1
ATOM 665 O O . LYS A 1 84 ? -14.510 -10.601 -0.755 1.00 98.12 84 LYS A O 1
ATOM 670 N N . GLU A 1 85 ? -12.624 -11.519 -1.571 1.00 97.94 85 GLU A N 1
ATOM 671 C CA . GLU A 1 85 ? -12.287 -12.286 -0.365 1.00 97.94 85 GLU A CA 1
ATOM 672 C C . GLU A 1 85 ? -12.195 -11.383 0.871 1.00 97.94 85 GLU A C 1
ATOM 674 O O . GLU A 1 85 ? -12.708 -11.724 1.933 1.00 97.94 85 GLU A O 1
ATOM 679 N N . PHE A 1 86 ? -11.573 -10.210 0.746 1.00 98.12 86 PHE A N 1
ATOM 680 C CA . PHE A 1 86 ? -11.472 -9.257 1.845 1.00 98.12 86 PHE A CA 1
ATOM 681 C C . PHE A 1 86 ? -12.843 -8.718 2.279 1.00 98.12 86 PHE A C 1
ATOM 683 O O . PHE A 1 86 ? -13.118 -8.660 3.476 1.00 98.12 86 PHE A O 1
ATOM 690 N N . LEU A 1 87 ? -13.706 -8.361 1.322 1.00 97.44 87 LEU A N 1
ATOM 691 C CA . LEU A 1 87 ? -15.055 -7.844 1.585 1.00 97.44 87 LEU A CA 1
ATOM 692 C C . LEU A 1 87 ? -16.015 -8.898 2.151 1.00 97.44 87 LEU A C 1
ATOM 694 O O . LEU A 1 87 ? -16.957 -8.544 2.845 1.00 97.44 87 LEU A O 1
ATOM 698 N N . GLU A 1 88 ? -15.817 -10.178 1.843 1.00 97.50 88 GLU A N 1
ATOM 699 C CA . GLU A 1 88 ? -16.644 -11.267 2.381 1.00 97.50 88 GLU A CA 1
ATOM 700 C C . GLU A 1 88 ? -16.273 -11.634 3.828 1.00 97.50 88 GLU A C 1
ATOM 702 O O . GLU A 1 88 ? -17.094 -12.203 4.547 1.00 97.50 88 GLU A O 1
ATOM 707 N N . ASN A 1 89 ? -15.053 -11.301 4.260 1.00 93.62 89 ASN A N 1
ATOM 708 C CA . ASN A 1 89 ? -14.505 -11.671 5.568 1.00 93.62 89 ASN A CA 1
ATOM 709 C C . ASN A 1 89 ? -14.437 -10.510 6.582 1.00 93.62 89 ASN A C 1
ATOM 711 O O . ASN A 1 89 ? -13.927 -10.713 7.686 1.00 93.62 89 ASN A O 1
ATOM 715 N N . ASN A 1 90 ? -14.931 -9.317 6.232 1.00 88.69 90 ASN A N 1
ATOM 716 C CA . ASN A 1 90 ? -14.937 -8.115 7.081 1.00 88.69 90 ASN A CA 1
ATOM 717 C C . ASN A 1 90 ? -16.295 -7.410 7.053 1.00 88.69 90 ASN A C 1
ATOM 719 O O . ASN A 1 90 ? -16.676 -6.847 8.105 1.00 88.69 90 ASN A O 1
#

Foldseek 3Di:
DDPVVVVCVVCVVVVVVVDDLADDLVAQEEAEFECAPVHPDHSVVRVVVVCVSCVVHPSYHYDYDHDHPPCCVPPVVVVVVVVVVSVVVD

Secondary structure (DSSP, 8-state):
--HHHHHHHHHHHHHHTTS-SS--TTS-EEEEE---TTSSS-HHHHHHHHHHHHTT-TTEEEEE-SS-S-HHHH-HHHHHHHHHHHHH--